Protein AF-A0A5E4KA88-F1 (afdb_monomer)

Mean predicted aligned error: 12.04 Å

Radius of gyration: 19.78 Å; Cα contacts (8 Å, |Δi|>4): 105; chains: 1; bounding box: 63×24×50 Å

Nearest PDB structures (foldseek):
  8fih-assembly1_C  TM=4.233E-01  e=1.661E+00  synthetic construct
  5los-assembly1_A  TM=4.141E-01  e=1.325E+00  Serendipita indica DSM 11827

Structure (mmCIF, N/CA/C/O backbone):
data_AF-A0A5E4KA88-F1
#
_entry.id   AF-A0A5E4KA88-F1
#
loop_
_atom_site.group_PDB
_atom_site.id
_atom_site.type_symbol
_atom_site.label_atom_id
_atom_site.label_alt_id
_atom_site.label_comp_id
_atom_site.label_asym_id
_atom_site.label_entity_id
_atom_site.label_seq_id
_atom_site.pdbx_PDB_ins_code
_atom_site.Cartn_x
_atom_site.Cartn_y
_atom_site.Cartn_z
_atom_site.occupancy
_atom_site.B_iso_or_equiv
_atom_site.auth_seq_id
_atom_site.auth_comp_id
_atom_site.auth_asym_id
_atom_site.auth_atom_id
_atom_site.pdbx_PDB_model_num
ATOM 1 N N . MET A 1 1 ? 19.734 -5.300 -30.861 1.00 41.06 1 MET A N 1
ATOM 2 C CA . MET A 1 1 ? 20.030 -4.845 -29.485 1.00 41.06 1 MET A CA 1
ATOM 3 C C . MET A 1 1 ? 19.041 -3.754 -29.115 1.00 41.06 1 MET A C 1
ATOM 5 O O . MET A 1 1 ? 19.107 -2.678 -29.691 1.00 41.06 1 MET A O 1
ATOM 9 N N . ARG A 1 2 ? 18.090 -4.029 -28.215 1.00 49.06 2 ARG A N 1
ATOM 10 C CA . ARG A 1 2 ? 17.314 -2.968 -27.562 1.00 49.06 2 ARG A CA 1
ATOM 11 C C . ARG A 1 2 ? 18.185 -2.440 -26.430 1.00 49.06 2 ARG A C 1
ATOM 13 O O . ARG A 1 2 ? 18.240 -3.041 -25.365 1.00 49.06 2 ARG A O 1
ATOM 20 N N . ILE A 1 3 ? 18.944 -1.389 -26.713 1.00 53.97 3 ILE A N 1
ATOM 21 C CA . ILE A 1 3 ? 19.584 -0.600 -25.663 1.00 53.97 3 ILE A CA 1
ATOM 22 C C . ILE A 1 3 ? 18.412 0.004 -24.888 1.00 53.97 3 ILE A C 1
ATOM 24 O O . ILE A 1 3 ? 17.538 0.617 -25.506 1.00 53.97 3 ILE A O 1
ATOM 28 N N . ALA A 1 4 ? 18.313 -0.270 -23.586 1.00 57.00 4 ALA A N 1
ATOM 29 C CA . ALA A 1 4 ? 17.285 0.357 -22.766 1.00 57.00 4 ALA A CA 1
ATOM 30 C C . ALA A 1 4 ? 17.378 1.881 -22.972 1.00 57.00 4 ALA A C 1
ATOM 32 O O . ALA A 1 4 ? 18.497 2.403 -23.039 1.00 57.00 4 ALA A O 1
ATOM 33 N N . PRO A 1 5 ? 16.247 2.587 -23.147 1.00 61.22 5 PRO A N 1
ATOM 34 C CA . PRO A 1 5 ? 16.283 4.035 -23.295 1.00 61.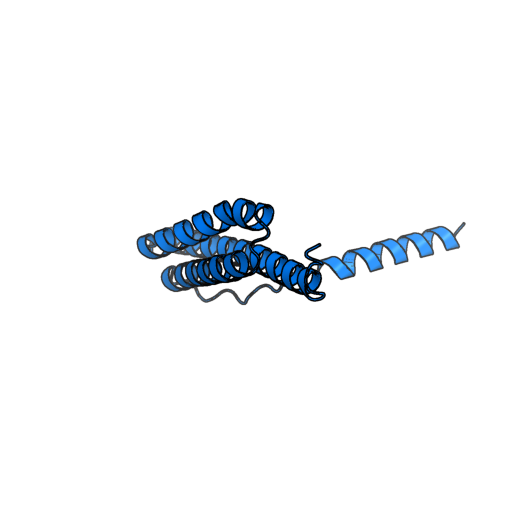22 5 PRO A CA 1
ATOM 35 C C . PRO A 1 5 ? 17.003 4.632 -22.076 1.00 61.22 5 PRO A C 1
ATOM 37 O O . PRO A 1 5 ? 16.926 4.080 -20.977 1.00 61.22 5 PRO A O 1
ATOM 40 N N . SER A 1 6 ? 17.778 5.704 -22.273 1.00 67.81 6 SER A N 1
ATOM 41 C CA . SER A 1 6 ? 18.713 6.210 -21.250 1.00 67.81 6 SER A CA 1
ATOM 42 C C . SER A 1 6 ? 18.034 6.658 -19.949 1.00 67.81 6 SER A C 1
ATOM 44 O O . SER A 1 6 ? 18.717 6.890 -18.961 1.00 67.81 6 SER A O 1
ATOM 46 N N . ASP A 1 7 ? 16.706 6.771 -19.955 1.00 74.81 7 ASP A N 1
ATOM 47 C CA . ASP A 1 7 ? 15.834 7.138 -18.840 1.00 74.81 7 ASP A CA 1
ATOM 48 C C . ASP A 1 7 ? 15.309 5.929 -18.037 1.00 74.81 7 ASP A C 1
ATOM 50 O O . ASP A 1 7 ? 14.597 6.097 -17.046 1.00 74.81 7 ASP A O 1
ATOM 54 N N . ALA A 1 8 ? 15.637 4.697 -18.444 1.00 71.56 8 ALA A N 1
ATOM 55 C CA . ALA A 1 8 ? 15.235 3.481 -17.740 1.00 71.56 8 ALA A CA 1
ATOM 56 C C . ALA A 1 8 ? 15.684 3.439 -16.261 1.00 71.56 8 ALA A C 1
ATOM 58 O O . ALA A 1 8 ? 14.873 3.018 -15.431 1.00 71.56 8 ALA A O 1
ATOM 59 N N . PRO A 1 9 ? 16.900 3.896 -15.885 1.00 79.69 9 PRO A N 1
ATOM 60 C CA . PRO A 1 9 ? 17.308 3.977 -14.481 1.00 79.69 9 PRO A CA 1
ATOM 61 C C . PRO A 1 9 ? 16.432 4.938 -13.669 1.00 79.69 9 PRO A C 1
ATOM 63 O O . PRO A 1 9 ? 15.964 4.578 -12.591 1.00 79.69 9 PRO A O 1
ATOM 66 N N . ASP A 1 10 ? 16.142 6.124 -14.209 1.00 83.25 10 ASP A N 1
ATOM 67 C CA . ASP A 1 10 ? 15.331 7.138 -13.526 1.00 83.25 10 ASP A CA 1
ATOM 68 C C . ASP A 1 10 ? 13.896 6.645 -13.315 1.00 83.25 10 ASP A C 1
ATOM 70 O O . ASP A 1 10 ? 13.330 6.765 -12.228 1.00 83.25 10 ASP A O 1
ATOM 74 N N . LYS A 1 11 ? 13.319 5.995 -14.331 1.00 82.25 11 LYS A N 1
ATOM 75 C CA . LYS A 1 11 ? 11.988 5.379 -14.241 1.00 82.25 11 LYS A CA 1
ATOM 76 C C . LYS A 1 11 ? 11.933 4.253 -13.209 1.00 82.25 11 LYS A C 1
ATOM 78 O O . LYS A 1 11 ? 10.930 4.126 -12.507 1.00 82.25 11 LYS A O 1
ATOM 83 N N . ALA A 1 12 ? 12.993 3.456 -13.090 1.00 83.31 12 ALA A N 1
ATOM 84 C CA . ALA A 1 12 ? 13.085 2.405 -12.082 1.00 83.31 12 ALA A CA 1
ATOM 85 C C . ALA A 1 12 ? 13.175 2.981 -10.658 1.00 83.31 12 ALA A C 1
ATOM 87 O O . ALA A 1 12 ? 12.515 2.471 -9.753 1.00 83.31 12 ALA A O 1
ATOM 88 N N . ILE A 1 13 ? 13.916 4.079 -10.460 1.00 84.69 13 ILE A N 1
ATOM 89 C CA . ILE A 1 13 ? 13.969 4.796 -9.175 1.00 84.69 13 ILE A CA 1
ATOM 90 C C . ILE A 1 13 ? 12.576 5.304 -8.789 1.00 84.69 13 ILE A C 1
ATOM 92 O O . ILE A 1 13 ? 12.122 5.063 -7.671 1.00 84.69 13 ILE A O 1
ATOM 96 N N . VAL A 1 14 ? 11.871 5.954 -9.718 1.00 86.69 14 VAL A N 1
ATOM 97 C CA . VAL A 1 14 ? 10.505 6.458 -9.492 1.00 86.69 14 VAL A CA 1
ATOM 98 C C . VAL A 1 14 ? 9.540 5.318 -9.154 1.00 86.69 14 VAL A C 1
ATOM 100 O O . VAL A 1 14 ? 8.711 5.451 -8.253 1.00 86.69 14 VAL A O 1
ATOM 103 N N . ALA A 1 15 ? 9.652 4.179 -9.840 1.00 85.94 15 ALA A N 1
ATOM 104 C CA . ALA A 1 15 ? 8.853 2.993 -9.549 1.00 85.94 15 ALA A CA 1
ATOM 105 C C . ALA A 1 15 ? 9.082 2.491 -8.112 1.00 85.94 15 ALA A C 1
ATOM 107 O O . ALA A 1 15 ? 8.116 2.305 -7.373 1.00 85.94 15 ALA A O 1
ATOM 108 N N . LEU A 1 16 ? 10.338 2.358 -7.676 1.00 87.75 16 LEU A N 1
ATOM 109 C CA . LEU A 1 16 ? 10.664 1.945 -6.306 1.00 87.75 16 LEU A CA 1
ATOM 110 C C . LEU A 1 16 ? 10.141 2.939 -5.261 1.00 87.75 16 LEU A C 1
ATOM 112 O O . LEU A 1 16 ? 9.495 2.533 -4.298 1.00 87.75 16 LEU A O 1
ATOM 116 N N . GLN A 1 17 ? 10.324 4.242 -5.490 1.00 89.50 17 GLN A N 1
ATOM 117 C CA . GLN A 1 17 ? 9.796 5.286 -4.606 1.00 89.50 17 GLN A CA 1
ATOM 118 C C . GLN A 1 17 ? 8.270 5.216 -4.472 1.00 89.50 17 GLN A C 1
ATOM 120 O O . GLN A 1 17 ? 7.722 5.393 -3.382 1.00 89.50 17 GLN A O 1
ATOM 125 N N . ASN A 1 18 ? 7.565 4.938 -5.570 1.00 87.81 18 ASN A N 1
ATOM 126 C CA . ASN A 1 18 ? 6.118 4.768 -5.545 1.00 87.81 18 ASN A CA 1
ATOM 127 C C . ASN A 1 18 ? 5.705 3.498 -4.789 1.00 87.81 18 ASN A C 1
ATOM 129 O O . ASN A 1 18 ? 4.709 3.528 -4.067 1.00 87.81 18 ASN A O 1
ATOM 133 N N . ALA A 1 19 ? 6.457 2.401 -4.914 1.00 89.00 19 ALA A N 1
ATOM 134 C CA . ALA A 1 19 ? 6.191 1.168 -4.173 1.00 89.00 19 ALA A CA 1
ATOM 135 C C . ALA A 1 19 ? 6.361 1.367 -2.657 1.00 89.00 19 ALA A C 1
ATOM 137 O O . ALA A 1 19 ? 5.495 0.962 -1.878 1.00 89.00 19 ALA A O 1
ATOM 138 N N . ASP A 1 20 ? 7.416 2.073 -2.243 1.00 90.81 20 ASP A N 1
ATOM 139 C CA . ASP A 1 20 ? 7.626 2.458 -0.843 1.00 90.81 20 ASP A CA 1
ATOM 140 C C . ASP A 1 20 ? 6.493 3.358 -0.339 1.00 90.81 20 ASP A C 1
ATOM 142 O O . ASP A 1 20 ? 5.960 3.172 0.760 1.00 90.81 20 ASP A O 1
ATOM 146 N N . LYS A 1 21 ? 6.071 4.326 -1.160 1.00 91.19 21 LYS A N 1
ATOM 147 C CA . LYS A 1 21 ? 4.938 5.197 -0.843 1.00 91.19 21 LYS A CA 1
ATOM 148 C C . LYS A 1 21 ? 3.651 4.397 -0.656 1.00 91.19 21 LYS A C 1
ATOM 150 O O . LYS A 1 21 ? 2.968 4.612 0.341 1.00 91.19 21 LYS A O 1
ATOM 155 N N . LEU A 1 22 ? 3.350 3.449 -1.544 1.00 92.00 22 LEU A N 1
ATOM 156 C CA . LEU A 1 22 ? 2.208 2.545 -1.398 1.00 92.00 22 LEU A CA 1
ATOM 157 C C . LEU A 1 22 ? 2.261 1.790 -0.066 1.00 92.00 22 LEU A C 1
ATOM 159 O O . LEU A 1 22 ? 1.267 1.745 0.656 1.00 92.00 22 LEU A O 1
ATOM 163 N N . GLN A 1 23 ? 3.416 1.224 0.290 1.00 93.75 23 GLN A N 1
ATOM 164 C CA . GLN A 1 23 ? 3.564 0.498 1.549 1.00 93.75 23 GLN A CA 1
ATOM 165 C C . GLN A 1 23 ? 3.294 1.393 2.766 1.00 93.75 23 GLN A C 1
ATOM 167 O O . GLN A 1 23 ? 2.678 0.942 3.734 1.00 93.75 23 GLN A O 1
ATOM 172 N N . ASN A 1 24 ? 3.740 2.648 2.731 1.00 93.94 24 ASN A N 1
ATOM 173 C CA . ASN A 1 24 ? 3.493 3.595 3.814 1.00 93.94 24 ASN A CA 1
ATOM 174 C C . ASN A 1 24 ? 2.015 3.988 3.911 1.00 93.94 24 ASN A C 1
ATOM 176 O O . ASN A 1 24 ? 1.465 3.978 5.008 1.00 93.94 24 ASN A O 1
ATOM 180 N N . GLU A 1 25 ? 1.356 4.251 2.785 1.00 93.12 25 GLU A N 1
ATOM 181 C CA . GLU A 1 25 ? -0.074 4.586 2.752 1.00 93.12 25 GLU A CA 1
ATOM 182 C C . GLU A 1 25 ? -0.940 3.412 3.245 1.00 93.12 25 GLU A C 1
ATOM 184 O O . GLU A 1 25 ? -1.895 3.626 3.987 1.00 93.12 25 GLU A O 1
ATOM 189 N N . ILE A 1 26 ? -0.567 2.163 2.923 1.00 94.31 26 ILE A N 1
ATOM 190 C CA . ILE A 1 26 ? -1.208 0.951 3.469 1.00 94.31 26 ILE A CA 1
ATOM 191 C C . ILE A 1 26 ? -1.052 0.883 4.993 1.00 94.31 26 ILE A C 1
ATOM 193 O O . ILE A 1 26 ? -2.007 0.554 5.692 1.00 94.31 26 ILE A O 1
ATOM 197 N N . LYS A 1 27 ? 0.139 1.186 5.530 1.00 94.56 27 LYS A N 1
ATOM 198 C CA . LYS A 1 27 ? 0.372 1.186 6.986 1.00 94.56 27 LYS A CA 1
ATOM 199 C C . LYS A 1 27 ? -0.470 2.245 7.698 1.00 94.56 27 LYS A C 1
ATOM 201 O O . LYS A 1 27 ? -1.004 1.956 8.765 1.00 94.56 27 LYS A O 1
ATOM 206 N N . LEU A 1 28 ? -0.581 3.441 7.117 1.00 92.62 28 LEU A N 1
ATOM 207 C CA . LEU A 1 28 ? -1.420 4.518 7.649 1.00 92.62 28 LEU A CA 1
ATOM 208 C C . LEU A 1 28 ? -2.899 4.121 7.619 1.00 92.62 28 LEU A C 1
ATOM 210 O O . LEU A 1 28 ? -3.539 4.123 8.661 1.00 92.62 28 LEU A O 1
ATOM 214 N N . ALA A 1 29 ? -3.393 3.649 6.472 1.00 92.75 29 ALA A N 1
ATOM 215 C CA . ALA A 1 29 ? -4.764 3.160 6.326 1.00 92.75 29 ALA A CA 1
ATOM 216 C C . ALA A 1 29 ? -5.101 2.049 7.329 1.00 92.75 29 ALA A C 1
ATOM 218 O O . ALA A 1 29 ? -6.145 2.084 7.971 1.00 92.75 29 ALA A O 1
ATOM 219 N N . TYR A 1 30 ? -4.196 1.083 7.508 1.00 95.06 30 TYR A N 1
ATOM 220 C CA . TYR A 1 30 ? -4.368 0.026 8.500 1.00 95.06 30 TYR A CA 1
ATOM 221 C C . TYR A 1 30 ? -4.478 0.589 9.918 1.00 95.06 30 TYR A C 1
ATOM 223 O O . TYR A 1 30 ? -5.361 0.180 10.667 1.00 95.06 30 TYR A O 1
ATOM 231 N N . LYS A 1 31 ? -3.602 1.529 10.292 1.00 93.88 31 LYS A N 1
ATOM 232 C CA . LYS A 1 31 ? -3.643 2.164 11.612 1.00 93.88 31 LYS A CA 1
ATOM 233 C C . LYS A 1 31 ? -4.964 2.909 11.828 1.00 93.88 31 LYS A C 1
ATOM 235 O O . LYS A 1 31 ? -5.602 2.683 1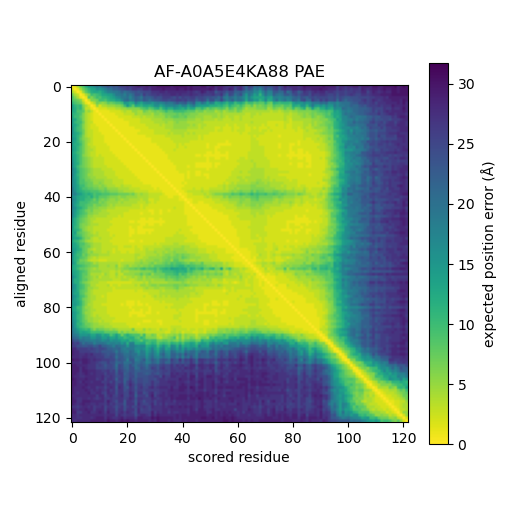2.851 1.00 93.88 31 LYS A O 1
ATOM 240 N N . ASP A 1 32 ? -5.375 3.730 10.868 1.00 92.69 32 ASP A N 1
ATOM 241 C CA . ASP A 1 32 ? -6.593 4.537 10.959 1.00 92.69 32 ASP A CA 1
ATOM 242 C C . ASP A 1 32 ? -7.843 3.646 11.067 1.00 92.69 32 ASP A C 1
ATOM 244 O O . ASP A 1 32 ? -8.718 3.890 11.893 1.00 92.69 32 ASP A O 1
ATOM 248 N N . ILE A 1 33 ? -7.893 2.539 10.317 1.00 93.56 33 ILE A N 1
ATOM 249 C CA . ILE A 1 33 ? -8.969 1.542 10.427 1.00 93.56 33 ILE A CA 1
ATOM 250 C C . ILE A 1 33 ? -8.989 0.885 11.810 1.00 93.56 33 ILE A C 1
ATOM 252 O O . ILE A 1 33 ? -10.062 0.698 12.379 1.00 93.56 33 ILE A O 1
ATOM 256 N N . GLN A 1 34 ? -7.831 0.517 12.368 1.00 94.25 34 GLN A N 1
ATOM 257 C CA . GLN A 1 34 ? -7.779 -0.059 13.716 1.00 94.25 34 GLN A CA 1
ATOM 258 C C . GLN A 1 34 ? -8.264 0.940 14.771 1.00 94.25 34 GLN A C 1
ATOM 260 O O . GLN A 1 34 ? -8.996 0.558 15.680 1.00 94.25 34 GLN A O 1
ATOM 265 N N . GLU A 1 35 ? -7.904 2.215 14.632 1.00 92.62 35 GLU A N 1
ATOM 266 C CA . GLU A 1 35 ? -8.371 3.282 15.518 1.00 92.62 35 GLU A CA 1
ATOM 267 C C . GLU A 1 35 ? -9.890 3.475 15.414 1.00 92.62 35 GLU A C 1
ATOM 269 O O . GLU A 1 35 ? -10.592 3.401 16.421 1.00 92.62 35 GLU A O 1
ATOM 274 N N . ALA A 1 36 ? -10.422 3.560 14.196 1.00 91.56 36 ALA A N 1
ATOM 275 C CA . ALA A 1 36 ? -11.855 3.665 13.945 1.00 91.56 36 ALA A CA 1
ATOM 276 C C . ALA A 1 36 ? -12.654 2.457 14.478 1.00 91.56 36 ALA A C 1
ATOM 278 O O . ALA A 1 36 ? -13.743 2.629 15.030 1.00 91.56 36 ALA A O 1
ATOM 279 N N . LYS A 1 37 ? -12.101 1.237 14.391 1.00 91.81 37 LYS A N 1
ATOM 280 C CA . LYS A 1 37 ? -12.697 0.037 15.006 1.00 91.81 37 LYS A CA 1
ATOM 281 C C . LYS A 1 37 ? -12.778 0.138 16.523 1.00 91.81 37 LYS A C 1
ATOM 283 O O . LYS A 1 37 ? -13.788 -0.259 17.098 1.00 91.81 37 LYS A O 1
ATOM 288 N N . MET A 1 38 ? -11.729 0.648 17.172 1.00 92.81 38 MET A N 1
ATOM 289 C CA . MET A 1 38 ? -11.730 0.854 18.625 1.00 92.81 38 MET A CA 1
ATOM 290 C C . MET A 1 38 ? -12.772 1.895 19.048 1.00 92.81 38 MET A C 1
ATOM 292 O O . MET A 1 38 ? -13.356 1.769 20.121 1.00 92.81 38 MET A O 1
ATOM 296 N N . GLU A 1 39 ? -13.054 2.877 18.190 1.00 92.88 39 GLU A N 1
ATOM 297 C CA . GLU A 1 39 ? -14.127 3.861 18.379 1.00 92.88 39 GLU A CA 1
ATOM 298 C C . GLU A 1 39 ? -15.533 3.320 18.045 1.00 92.88 39 GLU A C 1
ATOM 300 O O . GLU A 1 39 ? -16.521 4.039 18.192 1.00 92.88 39 GLU A O 1
ATOM 305 N N . GLY A 1 40 ? -15.652 2.062 17.602 1.00 90.62 40 GLY A N 1
ATOM 306 C CA . GLY A 1 40 ? -16.931 1.437 17.255 1.00 90.62 40 GLY A CA 1
ATOM 307 C C . GLY A 1 40 ? -17.540 1.931 15.939 1.00 90.62 40 GLY A C 1
ATOM 308 O O . GLY A 1 40 ? -18.743 1.772 15.729 1.00 90.62 40 GLY A O 1
ATOM 309 N N . LYS A 1 41 ? -16.739 2.542 15.057 1.00 91.12 41 LYS A N 1
ATOM 310 C CA . LYS A 1 41 ? -17.181 2.981 13.727 1.00 91.12 41 LYS A CA 1
ATOM 311 C C . LYS A 1 41 ? -17.320 1.790 12.779 1.00 91.12 41 LYS A C 1
ATOM 313 O O . LYS A 1 41 ? -16.565 0.820 12.863 1.00 91.12 41 LYS A O 1
ATOM 318 N N . ASP A 1 42 ? -18.255 1.890 11.836 1.00 91.12 42 ASP A N 1
ATOM 319 C CA . ASP A 1 42 ? -18.302 0.962 10.707 1.00 91.12 42 ASP A CA 1
ATOM 320 C C . ASP A 1 42 ? -17.162 1.280 9.734 1.00 91.12 42 ASP A C 1
ATOM 322 O O . ASP A 1 42 ? -17.129 2.342 9.115 1.00 91.12 42 ASP A O 1
ATOM 326 N N . VAL A 1 43 ? -16.220 0.348 9.623 1.00 94.25 43 VAL A N 1
ATOM 327 C CA . VAL A 1 43 ? -15.035 0.457 8.764 1.00 94.25 43 VAL A CA 1
ATOM 328 C C . VAL A 1 43 ? -15.093 -0.475 7.556 1.00 94.25 43 VAL A C 1
ATOM 330 O O . VAL A 1 43 ? -14.121 -0.559 6.811 1.00 94.25 43 VAL A O 1
ATOM 333 N N . SER A 1 44 ? -16.211 -1.172 7.336 1.00 93.38 44 SER A N 1
ATOM 334 C CA . SER A 1 44 ? -16.386 -2.106 6.216 1.00 93.38 44 SER A CA 1
ATOM 335 C C . SER A 1 44 ? -15.962 -1.533 4.848 1.00 93.38 44 SER A C 1
ATOM 337 O O . SER A 1 44 ? -15.247 -2.229 4.119 1.00 93.38 44 SER A O 1
ATOM 339 N N . PRO A 1 45 ? -16.329 -0.285 4.470 1.00 91.44 45 PRO A N 1
ATOM 340 C CA . PRO A 1 45 ? -15.879 0.287 3.197 1.00 91.44 45 PRO A CA 1
ATOM 341 C C . PRO A 1 45 ? -14.360 0.539 3.177 1.00 91.44 45 PRO A C 1
ATOM 343 O O . PRO A 1 45 ? -13.679 0.129 2.233 1.00 91.44 45 PRO A O 1
ATOM 346 N N . ALA A 1 46 ? -13.807 1.066 4.275 1.00 92.50 46 ALA A N 1
ATOM 347 C CA . ALA A 1 46 ? -12.377 1.322 4.411 1.00 92.50 46 ALA A CA 1
ATOM 348 C C . ALA A 1 46 ? -11.540 0.031 4.328 1.00 92.50 46 ALA A C 1
ATOM 350 O O . ALA A 1 46 ? -10.473 0.008 3.712 1.00 92.50 46 ALA A O 1
ATOM 351 N N . GLU A 1 47 ? -12.026 -1.074 4.899 1.00 93.62 47 GLU A N 1
ATOM 352 C CA . GLU A 1 47 ? -11.374 -2.382 4.802 1.00 93.62 47 GLU A CA 1
ATOM 353 C C . GLU A 1 47 ? -11.353 -2.930 3.375 1.00 93.62 47 GLU A C 1
ATOM 355 O O . GLU A 1 47 ? -10.352 -3.519 2.959 1.00 93.62 47 GLU A O 1
ATOM 360 N N . ALA A 1 48 ? -12.427 -2.734 2.606 1.00 95.44 48 ALA A N 1
ATOM 361 C CA . ALA A 1 48 ? -12.473 -3.154 1.209 1.00 95.44 48 ALA A CA 1
ATOM 362 C C . ALA A 1 48 ? -11.401 -2.432 0.376 1.00 95.44 48 ALA A C 1
ATOM 364 O O . ALA A 1 48 ? -10.677 -3.066 -0.401 1.00 95.44 48 ALA A O 1
ATOM 365 N N . ASP A 1 49 ? -11.242 -1.127 0.590 1.00 95.31 49 ASP A N 1
ATOM 366 C CA . ASP A 1 49 ? -10.226 -0.326 -0.091 1.00 95.31 49 ASP A CA 1
ATOM 367 C C . ASP A 1 49 ? -8.800 -0.639 0.386 1.00 95.31 49 ASP A C 1
ATOM 369 O O . ASP A 1 49 ? -7.878 -0.728 -0.434 1.00 95.31 49 ASP A O 1
ATOM 373 N N . LEU A 1 50 ? -8.604 -0.910 1.681 1.00 95.94 50 LEU A N 1
ATOM 374 C CA . LEU A 1 50 ? -7.322 -1.384 2.205 1.00 95.94 50 LEU A CA 1
ATOM 375 C C . LEU A 1 50 ? -6.930 -2.729 1.575 1.00 95.94 50 LEU A C 1
ATOM 377 O O . LEU A 1 50 ? -5.797 -2.894 1.114 1.00 95.94 50 LEU A O 1
ATOM 381 N N . ASN A 1 51 ? -7.867 -3.675 1.499 1.00 96.62 51 ASN A N 1
ATOM 382 C CA . ASN A 1 51 ? -7.646 -4.977 0.870 1.00 96.62 51 ASN A CA 1
ATOM 383 C C . ASN A 1 51 ? -7.297 -4.828 -0.616 1.00 96.62 51 ASN A C 1
ATOM 385 O O . ASN A 1 51 ? -6.399 -5.509 -1.122 1.00 96.62 51 ASN A O 1
ATOM 389 N N . ARG A 1 52 ? -7.944 -3.889 -1.317 1.00 94.81 52 ARG A N 1
ATOM 390 C CA . ARG A 1 52 ? -7.592 -3.541 -2.697 1.00 94.81 52 ARG A CA 1
ATOM 391 C C . ARG A 1 52 ? -6.150 -3.039 -2.794 1.00 94.81 52 ARG A C 1
ATOM 393 O O . ARG A 1 52 ? -5.399 -3.553 -3.625 1.00 94.81 52 ARG A O 1
ATOM 400 N N . ALA A 1 53 ? -5.739 -2.102 -1.940 1.00 93.94 53 ALA A N 1
ATOM 401 C CA . ALA A 1 53 ? -4.369 -1.584 -1.917 1.00 93.94 53 ALA A CA 1
ATOM 402 C C . ALA A 1 53 ? -3.329 -2.683 -1.619 1.00 93.94 53 ALA A C 1
ATOM 404 O O . ALA A 1 53 ? -2.296 -2.759 -2.289 1.00 93.94 53 ALA A O 1
ATOM 405 N N . MET A 1 54 ? -3.621 -3.584 -0.674 1.00 95.19 54 MET A N 1
ATOM 406 C CA . MET A 1 54 ? -2.773 -4.742 -0.366 1.00 95.19 54 MET A CA 1
ATOM 407 C C . MET A 1 54 ? -2.644 -5.692 -1.561 1.00 95.19 54 MET A C 1
ATOM 409 O O . MET A 1 54 ? -1.531 -6.064 -1.925 1.00 95.19 54 MET A O 1
ATOM 413 N N . SER A 1 55 ? -3.752 -6.005 -2.240 1.00 95.56 55 SER A N 1
ATOM 414 C CA . SER A 1 55 ? -3.729 -6.873 -3.425 1.00 95.56 55 SER A CA 1
ATOM 415 C C . SER A 1 55 ? -2.881 -6.300 -4.567 1.00 95.56 55 SER A C 1
ATOM 417 O O . SER A 1 55 ? -2.251 -7.041 -5.320 1.00 95.56 55 SER A O 1
ATOM 419 N N . ILE A 1 56 ? -2.843 -4.970 -4.686 1.00 92.56 56 ILE A N 1
ATOM 420 C CA . ILE A 1 56 ? -2.024 -4.254 -5.662 1.00 92.56 56 ILE A CA 1
ATOM 421 C C . ILE A 1 56 ? -0.544 -4.369 -5.300 1.00 92.56 56 ILE A C 1
ATOM 423 O O . ILE A 1 56 ? 0.256 -4.744 -6.158 1.00 92.56 56 ILE A O 1
ATOM 427 N N . ARG A 1 57 ? -0.186 -4.113 -4.033 1.00 93.50 57 ARG A N 1
ATOM 428 C CA . ARG A 1 57 ? 1.183 -4.287 -3.525 1.00 93.50 57 ARG A CA 1
ATOM 429 C C . ARG A 1 57 ? 1.705 -5.692 -3.821 1.00 93.50 57 ARG A C 1
ATOM 431 O O . ARG A 1 57 ? 2.828 -5.836 -4.293 1.00 93.50 57 ARG A O 1
ATOM 438 N N . ASP A 1 58 ? 0.881 -6.709 -3.598 1.00 92.81 58 ASP A N 1
ATOM 439 C CA . ASP A 1 58 ? 1.272 -8.111 -3.771 1.00 92.81 58 ASP A CA 1
ATOM 440 C C . ASP A 1 58 ? 1.506 -8.489 -5.250 1.00 92.81 58 ASP A C 1
ATOM 442 O O . ASP A 1 58 ? 2.218 -9.449 -5.543 1.00 92.81 58 ASP A O 1
ATOM 446 N N . ARG A 1 59 ? 0.974 -7.707 -6.202 1.00 89.25 59 ARG A N 1
ATOM 447 C CA . ARG A 1 59 ? 1.207 -7.873 -7.649 1.00 89.25 59 ARG A CA 1
ATOM 448 C C . ARG A 1 59 ? 2.432 -7.115 -8.166 1.00 89.25 59 ARG A C 1
ATOM 450 O O . ARG A 1 59 ? 2.911 -7.431 -9.256 1.00 89.25 59 ARG A O 1
ATOM 457 N N . LEU A 1 60 ? 2.960 -6.145 -7.416 1.00 88.94 60 LEU A N 1
ATOM 458 C CA . LEU A 1 60 ? 4.110 -5.342 -7.848 1.00 88.94 60 LEU A CA 1
ATOM 459 C C . LEU A 1 60 ? 5.370 -6.166 -8.162 1.00 88.94 60 LEU A C 1
ATOM 461 O O . LEU A 1 60 ? 5.997 -5.866 -9.179 1.00 88.94 60 LEU A O 1
ATOM 465 N N . PRO A 1 61 ? 5.742 -7.218 -7.400 1.00 89.19 61 PRO A N 1
ATOM 466 C CA . PRO A 1 61 ? 6.912 -8.032 -7.732 1.00 89.19 61 PRO A CA 1
ATOM 467 C C . PRO A 1 61 ? 6.830 -8.660 -9.126 1.00 89.19 61 PRO A C 1
ATOM 469 O O . PRO A 1 61 ? 7.825 -8.707 -9.843 1.00 89.19 61 PRO A O 1
ATOM 472 N N . VAL A 1 62 ? 5.636 -9.086 -9.551 1.00 87.50 62 VAL A N 1
ATOM 473 C CA . VAL A 1 62 ? 5.426 -9.672 -10.885 1.00 87.50 62 VAL A CA 1
ATOM 474 C C . VAL A 1 62 ? 5.701 -8.637 -11.977 1.00 87.50 62 VAL A C 1
ATOM 476 O O . VAL A 1 62 ? 6.422 -8.923 -12.931 1.00 87.50 62 VAL A O 1
ATOM 479 N N . LEU A 1 63 ? 5.182 -7.416 -11.815 1.00 85.81 63 LEU A N 1
ATOM 480 C CA . LEU A 1 63 ? 5.400 -6.313 -12.759 1.00 85.81 63 LEU A CA 1
ATOM 481 C C . LEU A 1 63 ? 6.866 -5.861 -12.786 1.00 85.81 63 LEU A C 1
ATOM 483 O O . LEU A 1 63 ? 7.401 -5.556 -13.851 1.00 85.81 63 LEU A O 1
ATOM 487 N N . TRP A 1 64 ? 7.525 -5.867 -11.624 1.00 85.25 64 TRP A N 1
ATOM 488 C CA . TRP A 1 64 ? 8.948 -5.560 -11.496 1.00 85.25 64 TRP A CA 1
ATOM 489 C C . TRP A 1 64 ? 9.816 -6.574 -12.242 1.00 85.25 64 TRP A C 1
ATOM 491 O O . TRP A 1 64 ? 10.675 -6.192 -13.035 1.00 85.25 64 TRP A O 1
ATOM 501 N N . HIS A 1 65 ? 9.561 -7.871 -12.049 1.00 85.00 65 HIS A N 1
ATOM 502 C CA . HIS A 1 65 ? 10.290 -8.932 -12.745 1.00 85.00 65 HIS A CA 1
ATOM 503 C C . HIS A 1 65 ? 10.037 -8.938 -14.257 1.00 85.0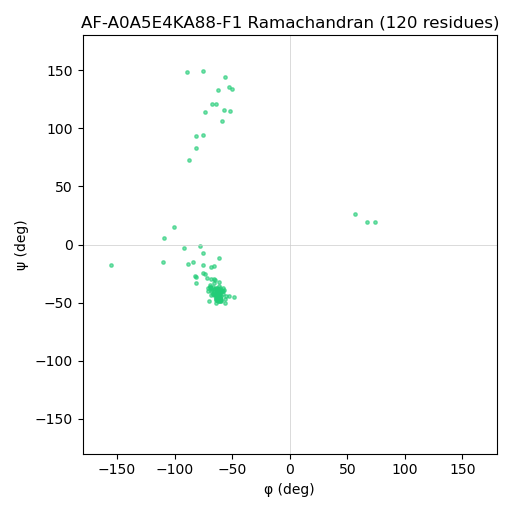0 65 HIS A C 1
ATOM 505 O O . HIS A 1 65 ? 10.935 -9.291 -15.018 1.00 85.00 65 HIS A O 1
ATOM 511 N N . ALA A 1 66 ? 8.855 -8.501 -14.700 1.00 85.19 66 ALA A N 1
ATOM 512 C CA . ALA A 1 66 ? 8.543 -8.304 -16.115 1.00 85.19 66 ALA A CA 1
ATOM 513 C C . ALA A 1 66 ? 9.182 -7.036 -16.720 1.00 85.19 66 ALA A C 1
ATOM 515 O O . ALA A 1 66 ? 9.107 -6.839 -17.932 1.00 85.19 66 ALA A O 1
ATOM 516 N N . PHE A 1 67 ? 9.808 -6.182 -15.898 1.00 82.88 67 PHE A N 1
ATOM 517 C CA . PHE A 1 67 ? 10.373 -4.888 -16.299 1.00 82.88 67 PHE A CA 1
ATOM 518 C C . PHE A 1 67 ? 9.352 -3.941 -16.965 1.00 82.88 67 PHE A C 1
ATOM 520 O O . PHE A 1 67 ? 9.714 -3.047 -17.734 1.00 82.88 67 PHE A O 1
ATOM 527 N N . ASP A 1 68 ? 8.065 -4.108 -16.648 1.00 83.19 68 ASP A N 1
ATOM 528 C CA . ASP A 1 68 ? 6.974 -3.286 -17.175 1.00 83.19 68 ASP A CA 1
ATOM 529 C C . ASP A 1 68 ? 6.769 -2.039 -16.298 1.00 83.19 68 ASP A C 1
ATOM 531 O O . ASP A 1 68 ? 5.828 -1.937 -15.508 1.00 83.19 68 ASP A O 1
ATOM 535 N N . LEU A 1 69 ? 7.706 -1.091 -16.408 1.00 81.56 69 LEU A N 1
ATOM 536 C CA . LEU A 1 69 ? 7.724 0.143 -15.610 1.00 81.56 69 LEU A CA 1
ATOM 537 C C . LEU A 1 69 ? 6.467 1.028 -15.782 1.00 81.56 69 LEU A C 1
ATOM 539 O O . LEU A 1 69 ? 6.000 1.571 -14.778 1.00 81.56 69 LEU A O 1
ATOM 543 N N . PRO A 1 70 ? 5.880 1.193 -16.988 1.00 83.12 70 PRO A N 1
ATOM 544 C CA . PRO A 1 70 ? 4.630 1.937 -17.150 1.00 83.12 70 PRO A CA 1
ATOM 545 C C . PRO A 1 70 ? 3.456 1.303 -16.396 1.00 83.12 70 PRO A C 1
ATOM 547 O O . PRO A 1 70 ? 2.765 1.993 -15.641 1.00 83.12 70 PRO A O 1
ATOM 550 N N . SER A 1 71 ? 3.249 -0.011 -16.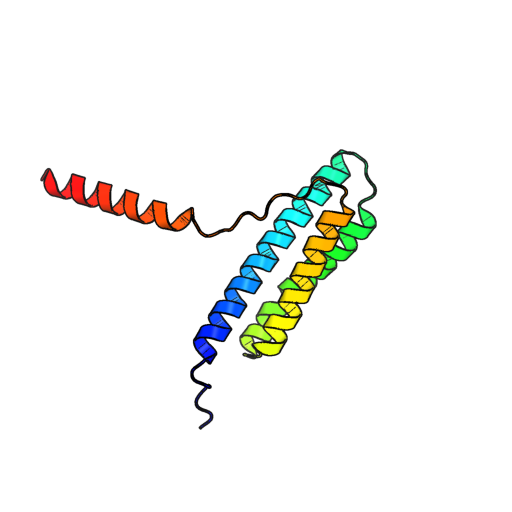544 1.00 85.69 71 SER A N 1
ATOM 551 C CA . SER A 1 71 ? 2.188 -0.714 -15.813 1.00 85.69 71 SER A CA 1
ATOM 552 C C . SER A 1 71 ? 2.452 -0.705 -14.313 1.00 85.69 71 SER A C 1
ATOM 554 O O . SER A 1 71 ? 1.523 -0.502 -13.533 1.00 85.69 71 SER A O 1
ATOM 556 N N . PHE A 1 72 ? 3.716 -0.844 -13.902 1.00 87.88 72 PHE A N 1
ATOM 557 C CA . PHE A 1 72 ? 4.127 -0.728 -12.507 1.00 87.88 72 PHE A CA 1
ATOM 558 C C . PHE A 1 72 ? 3.699 0.619 -11.914 1.00 87.88 72 PHE A C 1
ATOM 560 O O . PHE A 1 72 ? 3.056 0.655 -10.865 1.00 87.88 72 PHE A O 1
ATOM 567 N N . GLY A 1 73 ? 4.002 1.728 -12.596 1.00 86.19 73 GLY A N 1
ATOM 568 C CA . GLY A 1 73 ? 3.627 3.072 -12.153 1.00 86.19 73 GLY A CA 1
ATOM 569 C C . GLY A 1 73 ? 2.112 3.257 -12.020 1.00 86.19 73 GLY A C 1
ATOM 570 O O . GLY A 1 73 ? 1.639 3.731 -10.988 1.00 86.19 73 GLY A O 1
ATOM 571 N N . ASN A 1 74 ? 1.343 2.826 -13.022 1.00 89.50 74 ASN A N 1
ATOM 572 C CA . ASN A 1 74 ? -0.119 2.947 -13.020 1.00 89.50 74 ASN A CA 1
ATOM 573 C C . ASN A 1 74 ? -0.773 2.122 -11.905 1.00 89.50 74 ASN A C 1
ATOM 575 O O . ASN A 1 74 ? -1.626 2.617 -11.167 1.00 89.50 74 ASN A O 1
ATOM 579 N N . VAL A 1 75 ? -0.347 0.866 -11.762 1.00 89.00 75 VAL A N 1
ATOM 580 C CA . VAL A 1 75 ? -0.869 -0.053 -10.746 1.00 89.00 75 VAL A CA 1
ATOM 581 C C . VAL A 1 75 ? -0.534 0.460 -9.347 1.00 89.00 75 VAL A C 1
ATOM 583 O O . VAL A 1 75 ? -1.410 0.495 -8.485 1.00 89.00 75 VAL A O 1
ATOM 586 N N . THR A 1 76 ? 0.688 0.955 -9.139 1.00 89.69 76 THR A N 1
ATOM 587 C CA . THR A 1 76 ? 1.106 1.522 -7.850 1.00 89.69 76 THR A CA 1
ATOM 588 C C . THR A 1 7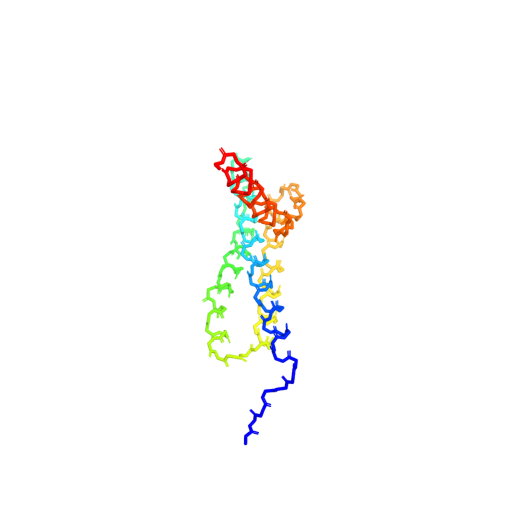6 ? 0.309 2.776 -7.487 1.00 89.69 76 THR A C 1
ATOM 590 O O . THR A 1 76 ? -0.151 2.890 -6.351 1.00 89.69 76 THR A O 1
ATOM 593 N N . SER A 1 77 ? 0.078 3.686 -8.440 1.00 91.56 77 SER A N 1
ATOM 594 C CA . SER A 1 77 ? -0.753 4.882 -8.223 1.00 91.56 77 SER A CA 1
ATOM 595 C C . SER A 1 77 ? -2.185 4.522 -7.825 1.00 91.56 77 SER A C 1
ATOM 597 O O . SER A 1 77 ? -2.692 5.058 -6.843 1.00 91.56 77 SER A O 1
ATOM 599 N N . SER A 1 78 ? -2.799 3.541 -8.498 1.00 92.56 78 SER A N 1
ATOM 600 C CA . SER A 1 78 ? -4.133 3.050 -8.124 1.00 92.56 78 SER A CA 1
ATOM 601 C C . SER A 1 78 ? -4.161 2.446 -6.713 1.00 92.56 78 SER A C 1
ATOM 603 O O . SER A 1 78 ? -5.134 2.621 -5.981 1.00 92.56 78 SER A O 1
ATOM 605 N N . GLY A 1 79 ? -3.086 1.770 -6.296 1.00 91.12 79 GLY A N 1
ATOM 606 C CA . GLY A 1 79 ? -2.951 1.266 -4.928 1.00 91.12 79 GLY A CA 1
ATOM 607 C C . GLY A 1 79 ? -2.855 2.383 -3.892 1.00 91.12 79 GLY A C 1
ATOM 608 O O . GLY A 1 79 ? -3.470 2.287 -2.833 1.00 91.12 79 GLY A O 1
ATOM 609 N N . ILE A 1 80 ? -2.110 3.450 -4.199 1.00 92.00 80 ILE A N 1
ATOM 610 C CA . ILE A 1 80 ? -1.969 4.621 -3.322 1.00 92.00 80 ILE A CA 1
ATOM 611 C C . ILE A 1 80 ? -3.321 5.318 -3.160 1.00 92.00 80 ILE A C 1
ATOM 613 O O . ILE A 1 80 ? -3.691 5.687 -2.048 1.00 92.00 80 ILE A O 1
ATOM 617 N N . GLU A 1 81 ? -4.069 5.480 -4.250 1.00 94.25 81 GLU A N 1
ATOM 618 C CA . GLU A 1 81 ? -5.419 6.045 -4.218 1.00 94.25 81 GLU A CA 1
ATOM 619 C C . GLU A 1 81 ? -6.364 5.200 -3.363 1.00 94.25 81 GLU A C 1
ATOM 621 O O . GLU A 1 81 ? -7.056 5.752 -2.512 1.00 94.25 81 GLU A O 1
ATOM 626 N N . ALA A 1 82 ? -6.339 3.871 -3.516 1.00 92.81 82 ALA A N 1
ATOM 627 C CA . ALA A 1 82 ? -7.134 2.965 -2.689 1.00 92.81 82 ALA A CA 1
ATOM 628 C C . ALA A 1 82 ? -6.763 3.074 -1.199 1.00 92.81 82 ALA A C 1
ATOM 630 O O . ALA A 1 82 ? -7.642 3.197 -0.354 1.00 92.81 82 ALA A O 1
ATOM 631 N N . ALA A 1 83 ? -5.470 3.121 -0.863 1.00 92.44 83 ALA A N 1
ATOM 632 C CA . ALA A 1 83 ? -5.030 3.283 0.522 1.00 92.44 83 ALA A CA 1
ATOM 633 C C . ALA A 1 83 ? -5.469 4.631 1.126 1.00 92.44 83 ALA A C 1
ATOM 635 O O . ALA A 1 83 ? -5.898 4.690 2.275 1.00 92.44 83 ALA A O 1
ATOM 636 N N . ARG A 1 84 ? -5.421 5.718 0.351 1.00 92.62 84 ARG A N 1
ATOM 637 C CA . ARG A 1 84 ? -5.911 7.037 0.789 1.00 92.62 84 ARG A CA 1
ATOM 638 C C . ARG A 1 84 ? -7.424 7.080 0.936 1.00 92.62 84 ARG A C 1
ATOM 640 O O . ARG A 1 84 ? -7.928 7.737 1.841 1.00 92.62 84 ARG A O 1
ATOM 647 N N . LYS A 1 85 ? -8.145 6.382 0.061 1.00 92.50 85 LYS A N 1
ATOM 648 C CA . LYS A 1 85 ? -9.597 6.243 0.155 1.00 92.50 85 LYS A CA 1
ATOM 649 C C . LYS A 1 85 ? -9.982 5.471 1.419 1.00 92.50 85 LYS A C 1
ATOM 651 O O . LYS A 1 85 ? -10.820 5.954 2.168 1.00 92.50 85 LYS A O 1
ATOM 656 N N . ALA A 1 86 ? -9.256 4.399 1.740 1.00 91.12 86 ALA A N 1
ATOM 657 C CA . ALA A 1 86 ? -9.400 3.678 3.003 1.00 91.12 86 ALA A CA 1
ATOM 658 C C . ALA A 1 86 ? -9.159 4.574 4.236 1.00 91.12 86 ALA A C 1
ATOM 660 O O . ALA A 1 86 ? -9.935 4.528 5.187 1.00 91.12 86 ALA A O 1
ATOM 661 N N . GLN A 1 87 ? -8.133 5.436 4.216 1.00 90.75 87 GLN A N 1
ATOM 662 C CA . GLN A 1 87 ? -7.918 6.429 5.283 1.00 90.75 87 GLN A CA 1
ATOM 663 C C . GLN A 1 87 ? -9.110 7.390 5.402 1.00 90.75 87 GLN A C 1
ATOM 665 O O . GLN A 1 87 ? -9.622 7.600 6.497 1.00 90.75 87 GLN A O 1
ATOM 670 N N . ALA A 1 88 ? -9.601 7.941 4.288 1.00 89.56 88 ALA A N 1
ATOM 671 C CA . ALA A 1 88 ? -10.735 8.866 4.300 1.00 89.56 88 ALA A CA 1
ATOM 672 C C . ALA A 1 88 ? -12.031 8.210 4.811 1.00 89.56 88 ALA A C 1
ATOM 674 O O . ALA A 1 88 ? -12.773 8.813 5.583 1.00 89.56 88 ALA A O 1
ATOM 675 N N . GLU A 1 89 ? -12.285 6.966 4.410 1.00 88.56 89 GLU A N 1
ATOM 676 C CA . GLU A 1 89 ? -13.473 6.204 4.802 1.00 88.56 89 GLU A CA 1
ATOM 677 C C . GLU A 1 89 ? -13.405 5.678 6.241 1.00 88.56 89 GLU A C 1
ATOM 679 O O . GLU A 1 89 ? -14.444 5.384 6.824 1.00 88.56 89 GLU A O 1
ATOM 684 N N . SER A 1 90 ? -12.215 5.619 6.853 1.00 84.31 90 SER A N 1
ATOM 685 C CA . SER A 1 90 ? -12.069 5.285 8.278 1.00 84.31 90 SER A CA 1
ATOM 686 C C . SER A 1 90 ? -12.681 6.346 9.207 1.00 84.31 90 SER A C 1
ATOM 688 O O . SER A 1 90 ? -12.940 6.085 10.381 1.00 84.31 90 SER A O 1
ATOM 690 N N . GLY A 1 91 ? -12.910 7.566 8.704 1.00 78.00 91 GLY A N 1
ATOM 691 C CA . GLY A 1 91 ? -13.411 8.677 9.510 1.00 78.00 91 GLY A CA 1
ATOM 692 C C . GLY A 1 91 ? -12.415 9.160 10.571 1.00 78.00 91 GLY A C 1
ATOM 693 O O . GLY A 1 91 ? -12.829 9.801 11.542 1.00 78.00 91 GLY A O 1
ATOM 694 N N . MET A 1 92 ? -11.128 8.836 10.411 1.00 81.62 92 MET A N 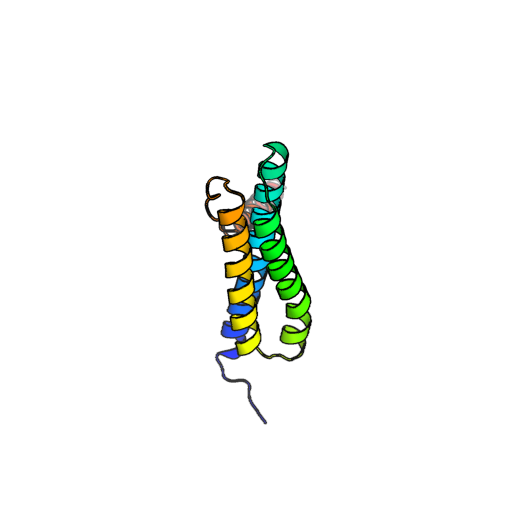1
ATOM 695 C CA . MET A 1 92 ? -10.029 9.369 11.216 1.00 81.62 92 MET A CA 1
ATOM 696 C C . MET A 1 92 ? -9.484 10.665 10.593 1.00 81.62 92 MET A C 1
ATOM 698 O O . MET A 1 92 ? -9.527 10.838 9.371 1.00 81.62 92 MET A O 1
ATOM 702 N N . PRO A 1 93 ? -8.980 11.616 11.401 1.00 68.94 93 PRO A N 1
ATOM 703 C CA . PRO A 1 93 ? -8.349 12.817 10.872 1.00 68.94 93 PRO A CA 1
ATOM 704 C C . PRO A 1 93 ? -7.109 12.434 10.058 1.00 68.94 93 PRO A C 1
ATOM 706 O O . PRO A 1 93 ? -6.274 11.664 10.526 1.00 68.94 93 PRO A O 1
ATOM 709 N N . ALA A 1 94 ? -6.975 13.002 8.855 1.00 61.28 94 ALA A N 1
ATOM 710 C CA . ALA A 1 94 ? -5.884 12.679 7.940 1.00 61.28 94 ALA A CA 1
ATOM 711 C C . ALA A 1 94 ? -4.517 12.799 8.634 1.00 61.28 94 ALA A C 1
ATOM 713 O O . ALA A 1 94 ? -4.086 13.895 9.019 1.00 61.28 94 ALA A O 1
ATOM 714 N N . THR A 1 95 ? -3.814 11.676 8.781 1.00 57.81 95 THR A N 1
ATOM 715 C CA . THR A 1 95 ? -2.441 11.682 9.275 1.00 57.81 95 THR A CA 1
ATOM 716 C C . THR A 1 95 ? -1.556 12.354 8.221 1.00 57.81 95 THR A C 1
ATOM 718 O O . THR A 1 95 ? -1.514 11.949 7.060 1.00 57.81 95 THR A O 1
ATOM 721 N N . LYS A 1 96 ? -0.867 13.447 8.592 1.00 52.91 96 LYS A N 1
ATOM 722 C CA . LYS A 1 96 ? 0.067 14.143 7.686 1.00 52.91 96 LYS A CA 1
ATOM 723 C C . LYS A 1 96 ? 1.034 13.117 7.073 1.00 52.91 96 LYS A C 1
ATOM 725 O O . LYS A 1 96 ? 1.594 12.318 7.830 1.00 52.91 96 LYS A O 1
ATOM 730 N N . PRO A 1 97 ? 1.280 13.152 5.748 1.00 50.38 97 PRO A N 1
ATOM 731 C CA . PRO A 1 97 ? 2.167 12.197 5.103 1.00 50.38 97 PRO A CA 1
ATOM 732 C C . PRO A 1 97 ? 3.540 12.263 5.770 1.00 50.38 97 PRO A C 1
ATOM 734 O O . PRO A 1 97 ? 4.213 13.294 5.757 1.00 50.38 97 PRO A O 1
ATOM 737 N N . SER A 1 98 ? 3.933 11.157 6.397 1.00 50.72 98 SER A N 1
ATOM 738 C CA . SER A 1 98 ? 5.262 11.004 6.974 1.00 50.72 98 SER A CA 1
ATOM 739 C C . SER A 1 98 ? 6.217 10.771 5.817 1.00 50.72 98 SER A C 1
ATOM 741 O O . SER A 1 98 ? 6.326 9.648 5.340 1.00 50.72 98 SER A O 1
ATOM 743 N N . THR A 1 99 ? 6.853 11.827 5.312 1.00 47.97 99 THR A N 1
ATOM 744 C CA . THR A 1 99 ? 7.894 11.727 4.285 1.00 47.97 99 THR A CA 1
ATOM 745 C C . THR A 1 99 ? 9.025 10.844 4.831 1.00 47.97 99 THR A C 1
ATOM 747 O O . THR A 1 99 ? 9.780 11.297 5.699 1.00 47.97 99 THR A O 1
ATOM 750 N N . PRO A 1 100 ? 9.184 9.589 4.378 1.00 47.31 100 PRO A N 1
ATOM 751 C CA . PRO A 1 100 ? 10.269 8.734 4.826 1.00 47.31 100 PRO A CA 1
ATOM 752 C C . PRO A 1 100 ? 11.493 9.139 4.007 1.00 47.31 100 PRO A C 1
ATOM 754 O O . PRO A 1 100 ? 11.753 8.599 2.940 1.00 47.31 100 PRO A O 1
ATOM 757 N N . GLY A 1 101 ? 12.183 10.190 4.449 1.00 48.31 101 GLY A N 1
ATOM 758 C CA . GLY A 1 101 ? 13.303 10.748 3.684 1.00 48.31 101 GLY A CA 1
ATOM 759 C C . GLY A 1 101 ? 14.354 11.510 4.484 1.00 48.31 101 GLY A C 1
ATOM 760 O O . GLY A 1 101 ? 15.466 11.665 3.999 1.00 48.31 101 GLY A O 1
ATOM 761 N N . PHE A 1 102 ? 14.066 11.944 5.715 1.00 53.72 102 PHE A N 1
ATOM 762 C CA . PHE A 1 102 ? 15.010 12.777 6.482 1.00 53.72 102 PHE A CA 1
ATOM 763 C C . PHE A 1 102 ? 15.662 12.092 7.693 1.00 53.72 102 PHE A C 1
ATOM 765 O O . PHE A 1 102 ? 16.675 12.575 8.187 1.00 53.72 102 PHE A O 1
ATOM 772 N N . GLY A 1 103 ? 15.139 10.954 8.161 1.00 47.66 103 GLY A N 1
ATOM 773 C CA . GLY A 1 103 ? 15.652 10.298 9.375 1.00 47.66 103 GLY A CA 1
ATOM 774 C C . GLY A 1 103 ? 16.905 9.440 9.168 1.00 47.66 103 GLY A C 1
ATOM 775 O O . GLY A 1 103 ? 17.753 9.370 10.050 1.00 47.66 103 GLY A O 1
ATOM 776 N N . VAL A 1 104 ? 17.054 8.804 8.001 1.00 50.00 104 VAL A N 1
ATOM 777 C CA . VAL A 1 104 ? 18.108 7.791 7.783 1.00 50.00 104 VAL A CA 1
ATOM 778 C C . VAL A 1 104 ? 19.467 8.423 7.446 1.00 50.00 104 VAL A C 1
ATOM 780 O O . VAL A 1 104 ? 20.510 7.866 7.779 1.00 50.00 104 VAL A O 1
ATOM 783 N N . LEU A 1 105 ? 19.484 9.626 6.861 1.00 49.16 105 LEU A N 1
ATOM 784 C CA . LEU A 1 105 ? 20.729 10.330 6.525 1.00 49.16 105 LEU A CA 1
ATOM 785 C C . LEU A 1 105 ? 21.467 10.876 7.760 1.00 49.16 105 LEU A C 1
ATOM 787 O O . LEU A 1 105 ? 22.696 10.942 7.754 1.00 49.16 105 LEU A O 1
ATOM 791 N N . LEU A 1 106 ? 20.759 11.205 8.847 1.00 51.66 106 LEU A N 1
ATOM 792 C CA . LEU A 1 106 ? 21.393 11.711 10.072 1.00 51.66 106 LEU A CA 1
ATOM 793 C C . LEU A 1 106 ? 22.099 10.613 10.885 1.00 51.66 106 LEU A C 1
ATOM 795 O O . LEU A 1 106 ? 23.067 10.904 11.588 1.00 51.66 106 LEU A O 1
ATOM 799 N N . SER A 1 107 ? 21.692 9.346 10.750 1.00 53.69 107 SER A N 1
ATOM 800 C CA . SER A 1 107 ? 22.333 8.238 11.472 1.00 53.69 107 SER A CA 1
ATOM 801 C C . SER A 1 107 ? 23.760 7.947 10.989 1.00 53.69 107 SER A C 1
ATOM 803 O O . SER A 1 107 ? 24.601 7.555 11.795 1.00 53.69 107 SER A O 1
ATOM 805 N N . PHE A 1 108 ? 24.087 8.198 9.716 1.00 52.91 108 PHE A N 1
ATOM 806 C CA . PHE A 1 108 ? 25.434 7.931 9.188 1.00 52.91 108 PHE A CA 1
ATOM 807 C C . PHE A 1 108 ? 26.461 9.034 9.502 1.00 52.91 108 PHE A C 1
ATOM 809 O O . PHE A 1 108 ? 27.649 8.737 9.664 1.00 52.91 108 PHE A O 1
ATOM 816 N N . ILE A 1 109 ? 26.029 10.290 9.673 1.00 59.00 109 ILE A N 1
ATOM 817 C CA . ILE A 1 109 ? 26.924 11.393 10.074 1.00 59.00 109 ILE A CA 1
ATOM 818 C C . ILE A 1 109 ? 27.345 11.231 11.543 1.00 59.00 109 ILE A C 1
ATOM 820 O O . ILE A 1 109 ? 28.511 11.420 11.884 1.00 59.00 109 ILE A O 1
ATOM 824 N N . GLY A 1 110 ? 26.422 10.809 12.415 1.00 59.47 110 GLY A N 1
ATOM 825 C CA . GLY A 1 110 ? 26.726 10.584 13.831 1.00 59.47 110 GLY A CA 1
ATOM 826 C C . GLY A 1 110 ? 27.775 9.489 14.052 1.00 59.47 110 GLY A C 1
ATOM 827 O O . GLY A 1 110 ? 28.725 9.678 14.811 1.00 59.47 110 GLY A O 1
ATOM 828 N N . ILE A 1 111 ? 27.655 8.363 13.339 1.00 64.62 111 ILE A N 1
ATOM 829 C CA . ILE A 1 111 ? 28.583 7.229 13.482 1.00 64.62 111 ILE A CA 1
ATOM 830 C C . ILE A 1 111 ? 29.984 7.588 12.957 1.00 64.62 111 ILE A C 1
ATOM 832 O O . ILE A 1 111 ? 30.985 7.249 13.591 1.00 64.62 111 ILE A O 1
ATOM 836 N N . THR A 1 112 ? 30.080 8.323 11.844 1.00 65.19 112 THR A N 1
ATOM 837 C CA . THR A 1 112 ? 31.379 8.763 11.299 1.00 65.19 112 THR A CA 1
ATOM 838 C C . THR A 1 112 ? 32.057 9.819 12.175 1.00 65.19 112 THR A C 1
ATOM 840 O O . THR A 1 112 ? 33.273 9.748 12.367 1.00 65.19 112 THR A O 1
ATOM 843 N N . ALA A 1 113 ? 31.300 10.738 12.786 1.00 67.31 113 ALA A N 1
ATOM 844 C CA . ALA A 1 113 ? 31.836 11.713 13.738 1.00 67.31 113 ALA A CA 1
ATOM 845 C C . ALA A 1 113 ? 32.403 11.047 15.007 1.00 67.31 113 ALA A C 1
ATOM 847 O O . ALA A 1 113 ? 33.507 11.383 15.441 1.00 67.31 113 ALA A O 1
ATOM 848 N N . ILE A 1 114 ? 31.694 10.058 15.566 1.00 74.31 114 ILE A N 1
ATOM 849 C CA . ILE A 1 114 ? 32.160 9.294 16.736 1.00 74.31 114 ILE A CA 1
ATOM 850 C C . ILE A 1 114 ? 33.421 8.488 16.392 1.00 74.31 114 ILE A C 1
ATOM 852 O O . ILE A 1 114 ? 34.393 8.504 17.149 1.00 74.31 114 ILE A O 1
ATOM 856 N N . TY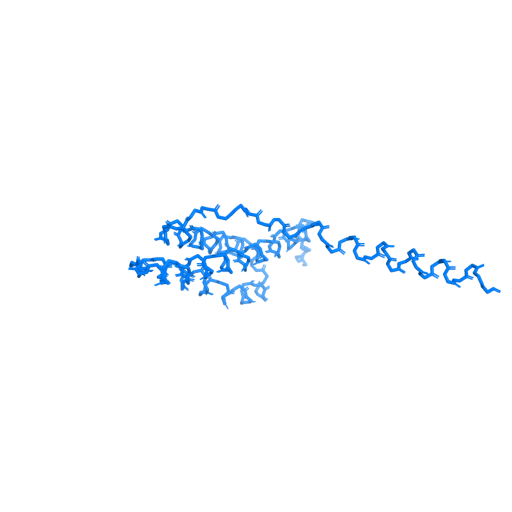R A 1 115 ? 33.444 7.830 15.229 1.00 75.81 115 TYR A N 1
ATOM 857 C CA . TYR A 1 115 ? 34.607 7.067 14.772 1.00 75.81 115 TYR A CA 1
ATOM 858 C C . TYR A 1 115 ? 35.857 7.949 14.586 1.00 75.81 115 TYR A C 1
ATOM 860 O O . TYR A 1 115 ? 36.952 7.571 15.007 1.00 75.81 115 TYR A O 1
ATOM 868 N N . LEU A 1 116 ? 35.709 9.148 14.010 1.00 72.88 116 LEU A N 1
ATOM 869 C CA . LEU A 1 116 ? 36.825 10.083 13.822 1.00 72.88 116 LEU A CA 1
ATOM 870 C C . LEU A 1 116 ? 37.337 10.683 15.140 1.00 72.88 116 LEU A C 1
ATOM 872 O O . LEU A 1 116 ? 38.547 10.862 15.288 1.00 72.88 116 LEU A O 1
ATOM 876 N N . LEU A 1 117 ? 36.458 10.941 16.114 1.00 74.69 117 LEU A N 1
ATOM 877 C CA . LEU A 1 117 ? 36.858 11.406 17.449 1.00 74.69 117 LEU A CA 1
ATOM 878 C C . LEU A 1 117 ? 37.637 10.336 18.227 1.00 74.69 117 LEU A C 1
ATOM 880 O O . LEU A 1 117 ? 38.669 10.642 18.822 1.00 74.69 117 LEU A O 1
ATOM 884 N N . LEU A 1 118 ? 37.199 9.075 18.172 1.00 73.06 118 LEU A N 1
ATOM 885 C CA . LEU A 1 118 ? 37.900 7.956 18.814 1.00 73.06 118 LEU A CA 1
ATOM 886 C C . LEU A 1 118 ? 39.273 7.678 18.186 1.00 73.06 118 LEU A C 1
ATOM 888 O O . LEU A 1 118 ? 40.203 7.300 18.895 1.00 73.06 118 LEU A O 1
ATOM 892 N N . ARG A 1 119 ? 39.428 7.892 16.874 1.00 69.31 119 ARG A N 1
ATOM 893 C CA . ARG A 1 119 ? 40.708 7.707 16.171 1.00 69.31 119 ARG A CA 1
ATOM 894 C C . ARG A 1 119 ? 41.734 8.802 16.476 1.00 69.31 119 ARG A C 1
ATOM 896 O O . ARG A 1 119 ? 42.922 8.543 16.351 1.00 69.31 119 ARG A O 1
ATOM 903 N N . ARG A 1 120 ? 41.299 10.007 16.853 1.00 63.12 120 ARG A N 1
ATOM 904 C CA . ARG A 1 120 ? 42.189 11.147 17.141 1.00 63.12 120 ARG A CA 1
ATOM 905 C C . ARG A 1 120 ? 42.748 11.151 18.573 1.00 63.12 120 ARG A C 1
ATOM 907 O O . ARG A 1 120 ? 43.706 11.868 18.831 1.00 63.12 120 ARG A O 1
ATOM 914 N N . ASN A 1 121 ? 42.168 10.357 19.477 1.00 56.19 121 ASN A N 1
ATOM 915 C CA . ASN A 1 121 ? 42.610 10.208 20.872 1.00 56.19 121 ASN A CA 1
ATOM 916 C C . ASN A 1 121 ? 43.455 8.937 21.127 1.00 56.19 121 ASN A C 1
ATOM 918 O O . ASN A 1 121 ? 43.649 8.554 22.280 1.00 56.19 121 ASN A O 1
ATOM 922 N N . LYS A 1 122 ? 43.950 8.287 20.068 1.00 49.88 122 LYS A N 1
ATOM 923 C CA . LYS A 1 122 ? 45.064 7.328 20.108 1.00 49.88 122 LYS A CA 1
ATOM 924 C C . LYS A 1 122 ? 46.238 7.917 19.342 1.00 49.88 122 LYS A C 1
ATOM 926 O O . LYS A 1 122 ? 47.377 7.638 19.762 1.00 49.88 122 LYS A O 1
#

Solvent-accessible surface area (backbone atoms only — not comparable to full-atom values): 6726 Å² total; per-residue (Å²): 134,86,72,73,61,92,57,51,66,61,52,50,51,53,41,51,54,43,50,53,48,29,54,51,36,44,52,51,20,53,50,34,39,52,53,24,49,75,72,70,47,84,36,68,71,14,50,54,27,37,52,50,18,51,57,39,59,72,47,43,62,61,32,57,76,67,66,38,61,71,60,40,44,54,50,38,51,54,20,35,52,25,8,51,48,10,30,61,50,22,73,47,80,83,74,75,84,77,74,91,75,68,72,72,67,56,58,58,54,54,55,52,54,53,53,54,53,62,62,71,77,111

Foldseek 3Di:
DCPPPPCLVVLVVVLVVLLVLLVQLLVLLVVLLVVLVVVVHPLVQLVVLSVQLVVLSVCLVVCVVVSVSVVSVVSSVSSSVSSVVSNVSSVDDDDDPPPPPPPPVVVVVVVVVVVVVVVVVD

pLDDT: mean 80.46, std 15.75, range [41.06, 96.62]

Sequence (122 aa):
MRIAPSDAPDKAIVALQNADKLQNEIKLAYKDIQEAKMEGKDVSPAEADLNRAMSIRDRLPVLWHAFDLPSFGNVTSSGIEAARKAQAESGMPATKPSTPGFGVLLSFIGITAIYLLLRRNK

Secondary structure (DSSP, 8-state):
--PPPTTHHHHHHHHHHHHHHHHHHHHHHHHHHHHHHHTT---HHHHHHHHHHHHHHHHHHHHHHTT-HHHHHHHHHHHHHHHHHHHHHTT---PPP--TTSHHHHHHHHHHHHHHHHHHT-

=== Feature glossary ===
The record interleaves many kinds of information about one protein. Here is each kind framed as the question it answers.

Q: What are the backbone torsion angles?
A: φ (phi) and ψ (psi) are the two rotatable backbone dihedrals per residue: φ is the C(i-1)–N–Cα–C torsion, ψ is the N–Cα–C–N(i+1) torsion, both in degrees on (−180°, 180°]. α-helical residues cluster near (−60°, −45°); β-strand residues near (−120°, +130°). A Ramachandran plot is simply a scatter of (φ, ψ) for every residue.

Q: What is the amino-acid chain?
A: This is the polypeptide sequence — one letter per residue, N-terminus first. Length ranges from a few dozen residues for small domains to over a thousand for large multi-domain proteins.

Q: How mobile is each atom in the crystal?
A: For experimental (PDB) structures, the B-factor (temperature factor) quantifies the positional spread of each atom in the crystal — a combination of thermal vibration and static disorder — in units of Å². High B-factors mark flexible loops or poorly resolved regions; low B-factors mark the rigid, well-ordered core.

Q: Are the domains correctly placed relative to each other?
A: Predicted Aligned Error (PAE) is an AlphaFold confidence matrix: entry (i, j) is the expected error in the position of residue j, in ångströms, when the prediction is superimposed on the true structure at residue i. Low PAE within a block of residues means that block is internally rigid and well-predicted; high PAE between two blocks means their relative placement is uncertain even if each block individually is confident.

Q: How confident is the AlphaFold model at each residue?
A: pLDDT is the predicted lDDT-Cα score: AlphaFold's confidence that the local environment of each residue (all inter-atomic distances within 15 Å) is correctly placed. It is a per-residue number between 0 and 100, with higher meaning more reliable.

Q: What family and function is it annotated with?
A: Functional annotations link the protein to curated databases. InterPro entries identify conserved domains and families by matching the sequence against member-database signatures (Pfam, PROSITE, CDD, …)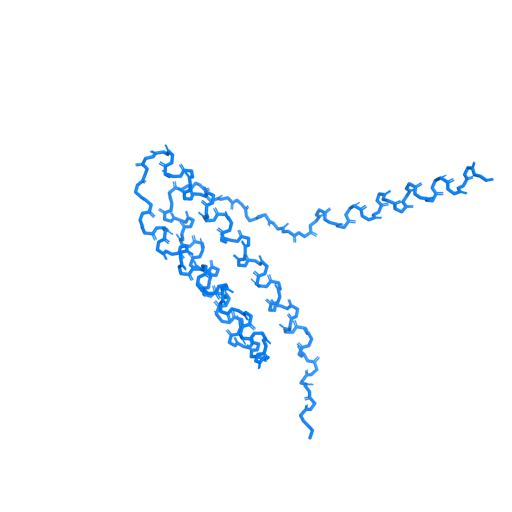. Gene Ontology (GO) terms describe molecular function, biological process, and cellular component in a controlled vocabulary. CATH places the structure in a hierarchical fold classification (Class/Architecture/Topology/Homologous-superfamily). The organism is the source species.

Q: How big and how compact is the whole molecule?
A: Three whole-structure scalars: the radius of gyration (RMS distance of Cα from centroid, in Å), the count of Cα–Cα contacts (pairs closer than 8 Å and separated by more than four residues in sequence — i.e. tertiary, not local, contacts), and the bounding-box dimensions. Together they distinguish compact globular folds from extended fibres or disordered chains.

Q: What known structures does this most resemble?
A: The Foldseek neighbor list gives the closest experimentally determined structures in the PDB, ranked by structural alignment. TM-score near 1 means near-identical fold; near 0.3 means only rough topology match. This is how one finds what a novel AlphaFold prediction most resembles in the solved-structure universe.

Q: Which residues are buried vs exposed?
A: SASA measures how much of the protein is reachable by solvent. It is computed by rolling a water-sized probe over the atomic surface and summing the exposed area (Å²). Per-residue SASA distinguishes core (buried, low SASA) from surface (exposed, high SASA) residues; total SASA is a whole-molecule size measure.

Q: Which residues are in helices, strands, or loops?
A: Eight-state secondary structure (DSSP): H is the canonical α-helix, G the tighter 3₁₀-helix, I the wider π-helix; E/B are β-structure, T and S are turns and bends, and '-' is everything else. DSSP derives these from the pattern of main-chain N–H···O=C hydrogen bonds, not from the sequence.

Q: Where is each backbone atom in 3D?
A: Structure coordinates are given as an mmCIF _atom_site loop: one row per atom with element, residue name, chain id, sequence number, and x/y/z position in Å. Only the four main-chain atoms per residue are included here; side chains are omitted to keep the record compact.

Q: What if only a Cα trace is available?
A: Three-state secondary structure (P-SEA) collapses the eight DSSP classes into helix (a), strand (b), and coil (c). P-SEA assigns these from Cα geometry alone — distances and angles — without requiring backbone oxygens, so it works on any Cα trace.

Q: What do the rendered images show?
A: The six renders are orthographic views along the three Cartesian axes in both directions. Representation (cartoon, sticks, or surface) and color scheme (sequence-rainbow or by-chain) vary across proteins so the training set covers all the common visualization conventions.

Q: What does the local fold look like, residue by residue?
A: Foldseek's 3Di repr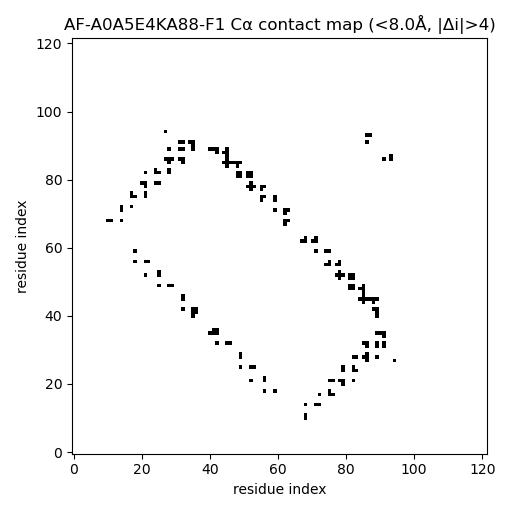esentation compresses backbone geometry into a per-residue letter drawn from a learned twenty-state alphabet. It captures the tertiary interaction pattern around each residue — which residues are packed against it in space, regardless of where they are in sequence.

Q: What do the diagnostic plots show?
A: The contact map is a binary N×N matrix image: pixel (i, j) is dark where Cα_i and Cα_j are within 8 Å and |i−j|>4. Because the |i−j|>4 filter removes local helical contacts, off-diagonal stripes parallel to the main diagonal indicate parallel β-sheets; stripes perpendicular to it indicate antiparallel β-sheets. The Ramachandran plot scatters every residue's (φ, ψ) pair against the sterically allowed regions. The PAE heatmap renders the predicted-aligned-error matrix.